Protein AF-A0A5C5VVC5-F1 (afdb_monomer)

Structure (mmCIF, N/CA/C/O backbone):
data_AF-A0A5C5VVC5-F1
#
_entry.id   AF-A0A5C5VVC5-F1
#
loop_
_atom_site.group_PDB
_atom_site.id
_atom_site.type_symbol
_atom_site.label_atom_id
_atom_site.label_alt_id
_atom_site.label_comp_id
_atom_site.label_asym_id
_atom_site.label_entity_id
_atom_site.label_seq_id
_atom_site.pdbx_PDB_ins_code
_atom_site.Cartn_x
_atom_site.Cartn_y
_atom_site.Cartn_z
_atom_site.occupancy
_atom_site.B_iso_or_equiv
_atom_site.auth_seq_id
_atom_site.auth_comp_id
_atom_site.auth_asym_id
_atom_site.auth_atom_id
_atom_site.pdbx_PDB_model_num
ATOM 1 N N . MET A 1 1 ? 22.088 -13.010 -36.377 1.00 40.62 1 MET A N 1
ATOM 2 C CA . MET A 1 1 ? 23.018 -12.746 -35.267 1.00 40.62 1 MET A CA 1
ATOM 3 C C . MET A 1 1 ? 22.237 -12.046 -34.182 1.00 40.62 1 MET A C 1
ATOM 5 O O . MET A 1 1 ? 21.469 -11.159 -34.515 1.00 40.62 1 MET A O 1
ATOM 9 N N . SER A 1 2 ? 22.420 -12.542 -32.960 1.00 46.84 2 SER A N 1
ATOM 10 C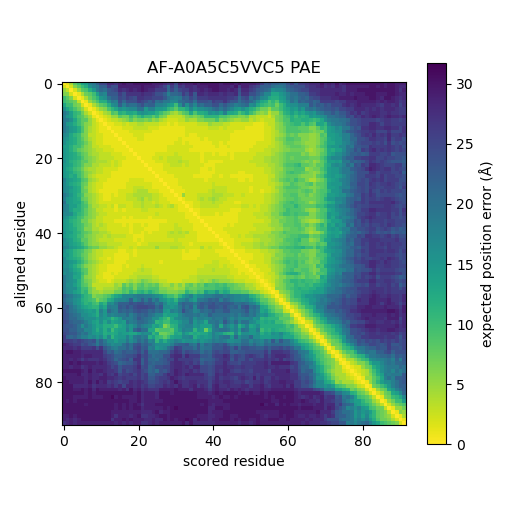 CA . SER A 1 2 ? 22.138 -11.906 -31.673 1.00 46.84 2 SER A CA 1
ATOM 11 C C . SER A 1 2 ? 20.712 -11.417 -31.436 1.00 46.84 2 SER A C 1
ATOM 13 O O . SER A 1 2 ? 20.367 -10.275 -31.700 1.00 46.84 2 SER A O 1
ATOM 15 N N . SER A 1 3 ? 19.902 -12.318 -30.883 1.00 53.25 3 SER A N 1
ATOM 16 C CA . SER A 1 3 ? 18.684 -11.994 -30.149 1.00 53.25 3 SER A CA 1
ATOM 17 C C . SER A 1 3 ? 19.086 -11.200 -28.902 1.00 53.25 3 SER A C 1
ATOM 19 O O . SER A 1 3 ? 19.485 -11.782 -27.896 1.00 53.25 3 SER A O 1
ATOM 21 N N . GLU A 1 4 ? 19.082 -9.874 -28.996 1.00 53.97 4 GLU A N 1
ATOM 22 C CA . GLU A 1 4 ? 19.248 -8.993 -27.843 1.00 53.97 4 GLU A CA 1
ATOM 23 C C . GLU A 1 4 ? 17.999 -9.146 -26.972 1.00 53.97 4 GLU A C 1
ATOM 25 O O . GLU A 1 4 ? 16.929 -8.633 -27.292 1.00 53.97 4 GLU A O 1
ATOM 30 N N . THR A 1 5 ? 18.101 -9.932 -25.902 1.00 56.19 5 THR A N 1
ATOM 31 C CA . THR A 1 5 ? 17.074 -9.997 -24.863 1.00 56.19 5 THR A CA 1
ATOM 32 C C . THR A 1 5 ? 17.058 -8.647 -24.159 1.00 56.19 5 THR A C 1
ATOM 34 O O . THR A 1 5 ? 17.887 -8.380 -23.289 1.00 56.19 5 THR A O 1
ATOM 37 N N . GLN A 1 6 ? 16.173 -7.760 -24.603 1.00 54.44 6 GLN A N 1
ATOM 38 C CA . GLN A 1 6 ? 15.907 -6.487 -23.952 1.00 54.44 6 GLN A CA 1
ATOM 39 C C . GLN A 1 6 ? 15.339 -6.819 -22.567 1.00 54.44 6 GLN A C 1
ATOM 41 O O . GLN A 1 6 ? 14.220 -7.308 -22.464 1.00 54.44 6 GLN A O 1
ATOM 46 N N . LEU A 1 7 ? 16.149 -6.653 -21.517 1.00 59.47 7 LEU A N 1
ATOM 47 C CA . LEU A 1 7 ? 15.679 -6.721 -20.135 1.00 59.47 7 LEU A CA 1
ATOM 48 C C . LEU A 1 7 ? 14.637 -5.611 -19.982 1.00 59.47 7 LEU A C 1
ATOM 50 O O . LEU A 1 7 ? 14.999 -4.433 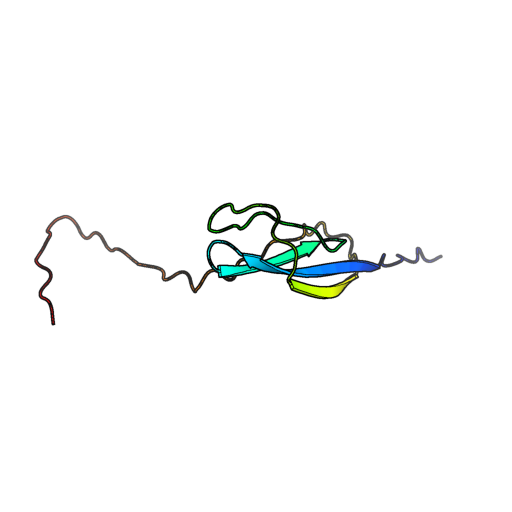-19.913 1.00 59.47 7 LEU A O 1
ATOM 54 N N . GLU A 1 8 ? 13.355 -5.961 -20.024 1.00 65.19 8 GLU A N 1
ATOM 55 C CA . GLU A 1 8 ? 12.279 -5.004 -19.803 1.00 65.19 8 GLU A CA 1
ATOM 56 C C . GLU A 1 8 ? 12.332 -4.601 -18.326 1.00 65.19 8 GLU A C 1
ATOM 58 O O . GLU A 1 8 ? 11.978 -5.361 -17.427 1.00 65.19 8 GLU A O 1
ATOM 63 N N . GLN A 1 9 ? 12.869 -3.411 -18.059 1.00 70.44 9 GLN A N 1
ATOM 64 C CA . GLN A 1 9 ? 12.850 -2.831 -16.723 1.00 70.44 9 GLN A CA 1
ATOM 65 C C . GLN A 1 9 ? 11.429 -2.360 -16.432 1.00 70.44 9 GLN A C 1
ATOM 67 O O . GLN A 1 9 ? 10.880 -1.543 -17.175 1.00 70.44 9 GLN A O 1
ATOM 72 N N . ARG A 1 10 ? 10.831 -2.872 -15.356 1.00 81.44 10 ARG A N 1
ATOM 73 C CA . ARG A 1 10 ? 9.509 -2.439 -14.894 1.00 81.44 10 ARG A CA 1
ATOM 74 C C . ARG A 1 10 ? 9.694 -1.498 -13.712 1.00 81.44 10 ARG A C 1
ATOM 76 O O . ARG A 1 10 ? 10.367 -1.856 -12.744 1.00 81.44 10 ARG A O 1
ATOM 83 N N . ASN A 1 11 ? 9.116 -0.301 -13.821 1.00 87.88 11 ASN A N 1
ATOM 84 C CA . ASN A 1 11 ? 9.070 0.653 -12.719 1.00 87.88 11 ASN A CA 1
ATOM 85 C C . ASN A 1 11 ? 7.958 0.211 -11.769 1.00 87.88 11 ASN A C 1
ATOM 87 O O . ASN A 1 11 ? 6.789 0.176 -12.150 1.00 87.88 11 ASN A O 1
ATOM 91 N N . MET A 1 12 ? 8.353 -0.179 -10.572 1.00 92.38 12 MET A N 1
ATOM 92 C CA . MET A 1 12 ? 7.486 -0.610 -9.488 1.00 92.38 12 MET A CA 1
ATOM 93 C C . MET A 1 12 ? 7.653 0.365 -8.324 1.00 92.38 12 MET A C 1
ATOM 95 O O . MET A 1 12 ? 8.591 1.157 -8.299 1.00 92.38 12 MET A O 1
ATOM 99 N N . PHE A 1 13 ? 6.763 0.287 -7.351 1.00 94.31 13 PHE A N 1
ATOM 100 C CA . PHE A 1 13 ? 6.770 1.111 -6.155 1.00 94.31 13 PHE A CA 1
ATOM 101 C C . PHE A 1 13 ? 6.621 0.209 -4.935 1.00 94.31 13 PHE A C 1
ATOM 103 O O . PHE A 1 13 ? 5.723 -0.637 -4.897 1.00 94.31 13 PHE A O 1
ATOM 110 N N . LEU A 1 14 ? 7.507 0.370 -3.952 1.00 95.56 14 LEU A N 1
ATOM 111 C CA . LEU A 1 14 ? 7.320 -0.186 -2.617 1.00 95.56 14 LEU A CA 1
ATOM 112 C C . LEU A 1 14 ? 6.480 0.804 -1.820 1.00 95.56 14 LEU A C 1
ATOM 114 O O . LEU A 1 14 ? 6.985 1.818 -1.348 1.00 95.56 14 LEU A O 1
ATOM 118 N N . ASN A 1 15 ? 5.191 0.529 -1.699 1.00 96.00 15 ASN A N 1
ATOM 119 C CA . ASN A 1 15 ? 4.264 1.387 -0.982 1.00 96.00 15 ASN A CA 1
ATOM 120 C C . ASN A 1 15 ? 4.349 1.088 0.521 1.00 96.00 15 ASN A C 1
ATOM 122 O O . ASN A 1 15 ? 4.246 -0.071 0.924 1.00 96.00 15 ASN A O 1
ATOM 126 N N . HIS A 1 16 ? 4.499 2.122 1.350 1.00 96.69 16 HIS A N 1
ATOM 127 C CA . HIS A 1 16 ? 4.522 2.027 2.810 1.00 96.69 16 HIS A CA 1
ATOM 128 C C . HIS A 1 16 ? 3.198 2.519 3.380 1.00 96.69 16 HIS A C 1
ATOM 130 O O . HIS A 1 16 ? 2.777 3.641 3.100 1.00 96.69 16 HIS A O 1
ATOM 136 N N . TYR A 1 17 ? 2.550 1.710 4.211 1.00 96.75 17 TYR A N 1
ATOM 137 C CA . TYR A 1 17 ? 1.225 1.992 4.749 1.00 96.75 17 TYR A CA 1
ATOM 138 C C . TYR A 1 17 ? 1.238 2.057 6.275 1.00 96.75 17 TYR A C 1
ATOM 140 O O . TYR A 1 17 ? 1.947 1.300 6.940 1.00 96.75 17 TYR A O 1
ATOM 148 N N . THR A 1 18 ? 0.367 2.907 6.822 1.00 97.06 18 THR A N 1
ATOM 149 C CA . THR A 1 18 ? -0.005 2.908 8.241 1.00 97.06 18 THR A CA 1
ATOM 150 C C . THR A 1 18 ? -1.523 2.877 8.350 1.00 97.06 18 THR A C 1
ATOM 152 O O . THR A 1 18 ? -2.218 3.749 7.828 1.00 97.06 18 THR A O 1
ATOM 155 N N . CYS A 1 19 ? -2.063 1.892 9.063 1.00 97.06 19 CYS A N 1
ATOM 156 C CA . CYS A 1 19 ? -3.498 1.773 9.267 1.00 97.06 19 CYS A CA 1
ATOM 157 C C . CYS A 1 19 ? -4.001 2.905 10.167 1.00 97.06 19 CYS A C 1
ATOM 159 O O . CYS A 1 19 ? -3.649 2.976 11.345 1.00 97.06 19 CYS A O 1
ATOM 161 N N . TYR A 1 20 ? -4.923 3.720 9.658 1.00 95.44 20 TYR A N 1
ATOM 162 C CA . TYR A 1 20 ? -5.560 4.789 10.434 1.00 95.44 20 TYR A CA 1
ATOM 163 C C . TYR A 1 20 ? -6.433 4.275 11.594 1.00 95.44 20 TYR A C 1
ATOM 165 O O . TYR A 1 20 ? -6.788 5.042 12.486 1.00 95.44 20 TYR A O 1
ATOM 173 N N . CYS A 1 21 ? -6.824 2.996 11.570 1.00 96.69 21 CYS A N 1
ATOM 174 C CA . CYS A 1 21 ? -7.705 2.405 12.574 1.00 96.69 21 CYS A CA 1
ATOM 175 C C . CYS A 1 21 ? -6.933 1.725 13.711 1.00 96.69 21 CYS A C 1
ATOM 177 O O . CYS A 1 21 ? -7.208 1.999 14.877 1.00 96.69 21 CYS A O 1
ATOM 179 N N . CYS A 1 22 ? -5.979 0.848 13.387 1.00 96.62 22 CYS A N 1
ATOM 180 C CA . CYS A 1 22 ? -5.258 0.050 14.386 1.00 96.62 22 CYS A CA 1
ATOM 181 C C . CYS A 1 22 ? -3.766 0.386 14.517 1.00 96.62 22 CYS A C 1
ATOM 183 O O . CYS A 1 22 ? -3.123 -0.131 15.424 1.00 96.62 22 CYS A O 1
ATOM 185 N N . GLY A 1 23 ? -3.218 1.244 13.651 1.00 95.81 23 GLY A N 1
ATOM 186 C CA . GLY A 1 23 ? -1.802 1.617 13.676 1.00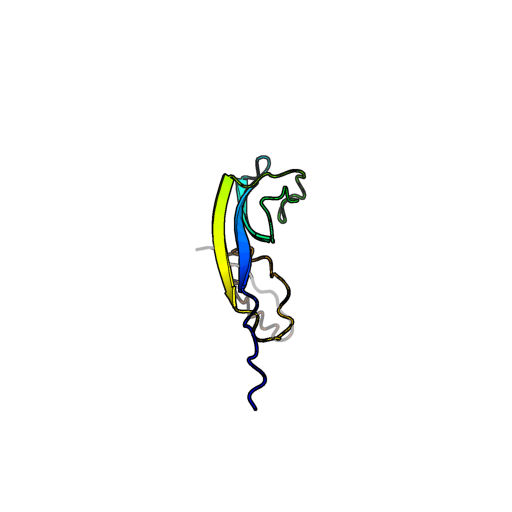 95.81 23 GLY A CA 1
ATOM 187 C C . GLY A 1 23 ? -0.843 0.566 13.111 1.00 95.81 23 GLY A C 1
ATOM 188 O O . GLY A 1 23 ? 0.363 0.757 13.213 1.00 95.81 23 GLY A O 1
ATOM 189 N N . GLU A 1 24 ? -1.346 -0.524 12.522 1.00 96.31 24 GLU A N 1
ATOM 190 C CA . GLU A 1 24 ? -0.514 -1.521 11.836 1.00 96.31 24 GLU A CA 1
ATOM 191 C C . GLU A 1 24 ? 0.276 -0.886 10.687 1.00 96.31 24 GLU A C 1
ATOM 193 O O . GLU A 1 24 ? -0.275 -0.066 9.948 1.00 96.31 24 GLU A O 1
ATOM 198 N N . HIS A 1 25 ? 1.534 -1.292 10.518 1.00 96.31 25 HIS A N 1
ATOM 199 C CA . HIS A 1 25 ? 2.398 -0.846 9.426 1.00 96.31 25 HIS A CA 1
ATOM 200 C C . HIS A 1 25 ? 2.706 -2.019 8.501 1.00 96.31 25 HIS A C 1
ATOM 202 O O . HIS A 1 25 ? 3.019 -3.110 8.967 1.00 96.31 25 HIS A O 1
ATOM 208 N N . TRP A 1 26 ? 2.632 -1.808 7.191 1.00 95.88 26 TRP A N 1
ATOM 209 C CA . TRP A 1 26 ? 3.018 -2.831 6.219 1.00 95.88 26 TRP A CA 1
ATOM 210 C C . TRP A 1 26 ? 3.522 -2.200 4.931 1.00 95.88 26 TRP A C 1
ATOM 212 O O . TRP A 1 26 ? 3.332 -1.004 4.694 1.00 95.88 26 TRP A O 1
ATOM 222 N N . THR A 1 27 ? 4.158 -3.022 4.102 1.00 95.88 27 THR A N 1
ATOM 223 C CA . THR A 1 27 ? 4.584 -2.639 2.762 1.00 95.88 27 THR A CA 1
ATOM 224 C C . THR A 1 27 ? 4.020 -3.588 1.717 1.00 95.88 27 THR A C 1
ATOM 226 O O . THR A 1 27 ? 3.768 -4.766 1.991 1.00 95.88 27 THR A O 1
ATOM 229 N N . ASP A 1 28 ? 3.795 -3.069 0.514 1.00 94.56 28 ASP A N 1
ATOM 230 C CA . ASP A 1 28 ? 3.373 -3.876 -0.628 1.00 94.56 28 ASP A CA 1
ATOM 231 C C . ASP A 1 28 ? 3.932 -3.303 -1.932 1.00 94.56 28 ASP A C 1
ATOM 233 O O . ASP A 1 28 ? 4.177 -2.098 -2.033 1.00 94.56 28 ASP A O 1
ATOM 237 N N . VAL A 1 29 ? 4.157 -4.164 -2.922 1.00 93.62 29 VAL A N 1
ATOM 238 C CA . VAL A 1 29 ? 4.798 -3.778 -4.184 1.00 93.62 29 VAL A CA 1
ATOM 239 C C . VAL A 1 29 ? 3.759 -3.681 -5.288 1.00 93.62 29 VAL A C 1
ATOM 241 O O . VAL A 1 29 ? 3.103 -4.662 -5.627 1.00 93.62 29 VAL A O 1
ATOM 244 N N . TRP A 1 30 ? 3.657 -2.507 -5.898 1.00 93.31 30 TRP A N 1
ATOM 245 C CA . TRP A 1 30 ? 2.676 -2.223 -6.942 1.00 93.31 30 TRP A CA 1
ATOM 246 C C . TRP A 1 30 ? 3.309 -1.445 -8.088 1.00 93.31 30 TRP A C 1
ATOM 248 O O . TRP A 1 30 ? 4.313 -0.767 -7.915 1.00 93.31 30 TRP A O 1
ATOM 258 N N . ASP A 1 31 ? 2.743 -1.541 -9.286 1.00 91.25 31 ASP A N 1
ATOM 259 C CA . ASP A 1 31 ? 3.194 -0.757 -10.445 1.00 91.25 31 ASP A CA 1
ATOM 260 C C . ASP A 1 31 ? 2.780 0.724 -10.350 1.00 91.25 31 ASP A C 1
ATOM 262 O O . ASP A 1 31 ? 3.114 1.536 -11.213 1.00 91.25 31 ASP A O 1
ATOM 266 N N . CYS A 1 32 ? 2.063 1.083 -9.285 1.00 92.50 32 CYS A N 1
ATOM 267 C CA . CYS A 1 32 ? 1.624 2.427 -8.958 1.00 92.50 32 CYS A CA 1
ATOM 268 C C . CYS A 1 32 ? 1.401 2.598 -7.445 1.00 92.50 32 CYS A C 1
ATOM 270 O O . CYS A 1 32 ? 1.353 1.635 -6.679 1.00 92.50 32 CYS A O 1
ATOM 272 N N . HIS A 1 33 ? 1.211 3.843 -7.006 1.00 93.94 33 HIS A N 1
ATOM 273 C CA . HIS A 1 33 ? 0.751 4.124 -5.647 1.00 93.94 33 HIS A CA 1
ATOM 274 C C . HIS A 1 33 ? -0.746 3.809 -5.571 1.00 93.94 33 HIS A C 1
ATOM 276 O O . HIS A 1 33 ? -1.539 4.406 -6.305 1.00 93.94 33 HIS A O 1
ATOM 282 N N . VAL A 1 34 ? -1.135 2.882 -4.699 1.00 94.06 34 VAL A N 1
ATOM 283 C CA . VAL A 1 34 ? -2.515 2.385 -4.625 1.00 94.06 34 VAL A CA 1
ATOM 284 C C . VAL A 1 34 ? -2.978 2.250 -3.182 1.00 94.06 34 VAL A C 1
ATOM 286 O O . VAL A 1 34 ? -2.189 1.909 -2.304 1.00 94.06 34 VAL A O 1
ATOM 289 N N . ASP A 1 35 ? -4.259 2.519 -2.941 1.00 95.56 35 ASP A N 1
ATOM 290 C CA . ASP A 1 35 ? -4.891 2.253 -1.651 1.00 95.56 35 ASP A CA 1
ATOM 291 C C . ASP A 1 35 ? -4.999 0.745 -1.395 1.00 95.56 35 ASP A C 1
ATOM 293 O O . ASP A 1 35 ? -5.289 -0.029 -2.308 1.00 95.56 35 ASP A O 1
ATOM 297 N N . ASP A 1 36 ? -4.852 0.345 -0.135 1.00 94.88 36 ASP A N 1
ATOM 298 C CA . ASP A 1 36 ? -4.888 -1.058 0.274 1.00 94.88 36 ASP A CA 1
ATOM 299 C C . ASP A 1 36 ? -5.791 -1.297 1.500 1.00 94.88 36 ASP A C 1
ATOM 301 O O . ASP A 1 36 ? -6.179 -0.372 2.225 1.00 94.88 36 ASP A O 1
ATOM 305 N N . ASP A 1 37 ? -6.146 -2.557 1.730 1.00 95.75 37 ASP A N 1
ATOM 306 C CA . ASP A 1 37 ? -6.878 -3.015 2.905 1.00 95.75 37 ASP A CA 1
ATOM 307 C C . ASP A 1 37 ? -5.879 -3.492 3.980 1.00 95.75 37 ASP A C 1
ATOM 309 O O . ASP A 1 37 ? -4.993 -4.315 3.730 1.00 95.75 37 ASP A O 1
ATOM 313 N N . CYS A 1 38 ? -6.042 -2.996 5.209 1.00 95.44 38 CYS A N 1
ATOM 314 C CA . CYS A 1 38 ? -5.182 -3.323 6.341 1.00 95.44 38 CYS A CA 1
ATOM 315 C C . CYS A 1 38 ? -5.230 -4.831 6.657 1.00 95.44 38 CYS A C 1
ATOM 317 O O . CYS A 1 38 ? -6.306 -5.343 6.989 1.00 95.44 38 CYS A O 1
ATOM 319 N N . PRO A 1 39 ? -4.081 -5.535 6.669 1.00 94.44 39 PRO A N 1
ATOM 320 C CA . PRO A 1 39 ? -4.042 -6.985 6.867 1.00 94.44 39 PRO A CA 1
ATOM 321 C C . PRO A 1 39 ? -4.414 -7.418 8.293 1.00 94.44 39 PRO A C 1
ATOM 323 O O . PRO A 1 39 ? -4.825 -8.556 8.499 1.00 94.44 39 PRO A O 1
ATOM 326 N N . HIS A 1 40 ? -4.291 -6.521 9.276 1.00 95.12 40 HIS A N 1
ATOM 327 C CA . HIS A 1 40 ? -4.553 -6.838 10.679 1.00 95.12 40 HIS A CA 1
ATOM 328 C C . HIS A 1 40 ? -6.028 -6.661 11.076 1.00 95.12 40 HIS A C 1
ATOM 330 O O . HIS A 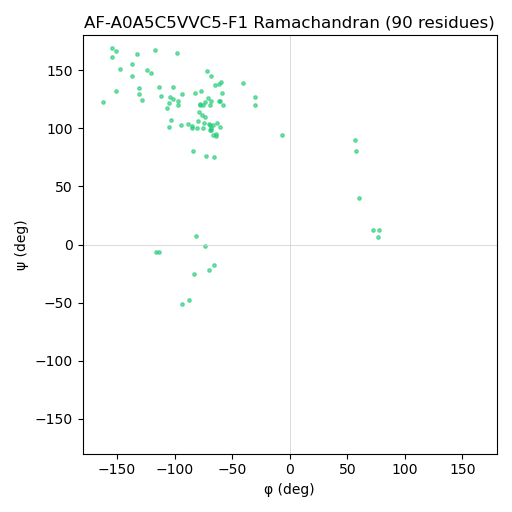1 40 ? -6.613 -7.539 11.705 1.00 95.12 40 HIS A O 1
ATOM 336 N N . CYS A 1 41 ? -6.654 -5.534 10.714 1.00 95.69 41 CYS A N 1
ATOM 337 C CA . CYS A 1 41 ? -8.025 -5.213 11.145 1.00 95.69 41 CYS A CA 1
ATOM 338 C C . CYS A 1 41 ? -9.054 -5.130 10.007 1.00 95.69 41 CYS A C 1
ATOM 340 O O . CYS A 1 41 ? -10.241 -4.955 10.279 1.00 95.69 41 CYS A O 1
ATOM 342 N N . GLY A 1 42 ? -8.623 -5.224 8.746 1.00 95.56 42 GLY A N 1
ATOM 343 C CA . GLY A 1 42 ? -9.502 -5.113 7.580 1.00 95.56 42 GLY A CA 1
ATOM 344 C C . GLY A 1 42 ? -10.012 -3.696 7.291 1.00 95.56 42 GLY A C 1
ATOM 345 O O . GLY A 1 42 ? -10.938 -3.538 6.497 1.00 95.56 42 GLY A O 1
ATOM 346 N N . ALA A 1 43 ? -9.451 -2.661 7.930 1.00 96.50 43 ALA A N 1
ATOM 347 C CA . ALA A 1 43 ? -9.735 -1.272 7.567 1.00 96.50 43 ALA A CA 1
ATOM 348 C C . ALA A 1 43 ? -9.356 -1.028 6.101 1.00 96.50 43 ALA A C 1
ATOM 350 O O . ALA A 1 43 ? -8.260 -1.386 5.681 1.00 96.50 43 ALA A O 1
ATOM 351 N N . ARG A 1 44 ? -10.268 -0.436 5.331 1.00 96.38 44 ARG A N 1
ATOM 352 C CA . ARG A 1 44 ? -10.135 -0.293 3.876 1.00 96.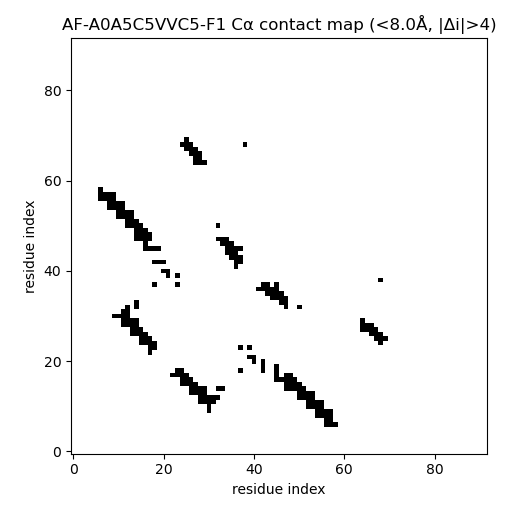38 44 ARG A CA 1
ATOM 353 C C . ARG A 1 44 ? -9.615 1.079 3.492 1.00 96.38 44 ARG A C 1
ATOM 355 O O . ARG A 1 44 ? -9.710 2.006 4.293 1.00 96.38 44 ARG A O 1
ATOM 362 N N . HIS A 1 45 ? -9.170 1.221 2.248 1.00 95.31 45 HIS A N 1
ATOM 363 C CA . HIS A 1 45 ? -8.759 2.510 1.678 1.00 95.31 45 HIS A CA 1
ATOM 364 C C . HIS A 1 45 ? -7.595 3.164 2.440 1.00 95.31 45 HIS A C 1
ATOM 366 O O . HIS A 1 45 ? -7.594 4.369 2.692 1.00 95.31 45 HIS A O 1
ATOM 372 N N . CYS A 1 46 ? -6.617 2.364 2.861 1.00 95.38 46 CYS A N 1
ATOM 373 C CA . CYS A 1 46 ? -5.387 2.886 3.436 1.00 95.38 46 CYS A CA 1
ATOM 374 C C . CYS A 1 46 ? -4.469 3.333 2.295 1.00 95.38 46 CYS A C 1
ATOM 376 O O . CYS A 1 46 ? -3.898 2.494 1.604 1.00 95.38 46 CYS A O 1
ATOM 378 N N . SER A 1 47 ? -4.337 4.644 2.096 1.00 96.81 47 SER A N 1
ATOM 379 C CA . SER A 1 47 ? -3.367 5.205 1.153 1.00 96.81 47 SER A CA 1
ATOM 380 C C . SER A 1 47 ? -1.936 5.054 1.679 1.00 96.81 47 SER A C 1
ATOM 382 O O . SER A 1 47 ? -1.733 5.098 2.899 1.00 96.81 47 SER A O 1
ATOM 384 N N . PRO A 1 48 ? -0.936 4.905 0.795 1.00 96.56 48 PRO A N 1
ATOM 385 C CA . PRO A 1 48 ? 0.453 4.865 1.217 1.00 96.56 48 PRO A CA 1
ATOM 386 C C . PRO A 1 48 ? 0.868 6.209 1.818 1.00 96.56 48 PRO A C 1
ATOM 388 O O . PRO A 1 48 ? 0.520 7.276 1.307 1.00 96.56 48 PRO A O 1
ATOM 391 N N . ILE A 1 49 ? 1.609 6.146 2.920 1.00 97.12 49 ILE A N 1
ATOM 392 C CA . ILE A 1 49 ? 2.203 7.311 3.581 1.00 97.12 49 ILE A CA 1
ATOM 393 C C . ILE A 1 49 ? 3.527 7.723 2.932 1.00 97.12 49 ILE A C 1
ATOM 395 O O . ILE A 1 49 ? 3.904 8.889 3.016 1.00 97.12 49 ILE A O 1
ATOM 399 N N . ASP A 1 50 ? 4.207 6.773 2.292 1.00 96.94 50 ASP A N 1
ATOM 400 C CA . ASP A 1 50 ? 5.438 6.966 1.534 1.00 96.94 50 ASP A CA 1
ATOM 401 C C . ASP A 1 50 ? 5.560 5.868 0.471 1.00 96.94 50 ASP A C 1
ATOM 403 O O . ASP A 1 50 ? 4.869 4.841 0.543 1.00 96.94 50 ASP A O 1
ATOM 407 N N . SER A 1 51 ? 6.386 6.073 -0.549 1.00 95.38 51 SER A N 1
ATOM 408 C CA . SER A 1 51 ? 6.615 5.070 -1.593 1.00 95.38 51 SER A CA 1
ATOM 409 C C . SER A 1 51 ? 8.010 5.201 -2.191 1.00 95.38 51 SER A C 1
ATOM 411 O O . SER A 1 51 ? 8.428 6.298 -2.560 1.00 95.38 51 SER A O 1
ATOM 413 N N . GLU A 1 52 ? 8.715 4.078 -2.313 1.00 95.81 52 GLU A N 1
ATOM 414 C CA . GLU A 1 52 ? 10.053 4.022 -2.909 1.00 95.81 52 GLU A CA 1
ATOM 415 C C . GLU A 1 52 ? 9.990 3.491 -4.347 1.00 95.81 52 GLU A C 1
ATOM 417 O O . GLU A 1 52 ? 9.331 2.485 -4.615 1.00 95.81 52 GLU A O 1
ATOM 422 N N . ASP A 1 53 ? 10.710 4.129 -5.274 1.00 94.00 53 ASP A N 1
ATOM 423 C CA . ASP A 1 53 ? 10.867 3.635 -6.643 1.00 94.00 53 ASP A CA 1
ATOM 424 C C . ASP A 1 53 ? 11.713 2.350 -6.672 1.00 94.00 53 ASP A C 1
ATOM 426 O O . ASP A 1 53 ? 12.878 2.327 -6.266 1.00 94.00 53 ASP A O 1
ATOM 430 N N . LEU A 1 54 ? 11.150 1.285 -7.236 1.00 89.38 54 LEU A N 1
ATOM 431 C CA . LEU A 1 54 ? 11.816 0.013 -7.472 1.00 89.38 54 LEU A CA 1
ATOM 432 C C . LEU A 1 54 ? 12.011 -0.212 -8.973 1.00 89.38 54 LEU A C 1
ATOM 434 O O . LEU A 1 54 ? 11.065 -0.188 -9.759 1.00 89.38 54 LEU A O 1
ATOM 438 N N . VAL A 1 55 ? 13.244 -0.519 -9.372 1.00 83.31 55 VAL A N 1
ATOM 439 C CA . VAL A 1 55 ? 13.551 -0.958 -10.738 1.00 83.31 55 VAL A CA 1
ATOM 440 C C . VAL A 1 55 ? 13.752 -2.464 -10.722 1.00 83.31 55 VAL A C 1
ATOM 442 O O . VAL A 1 55 ? 14.773 -2.956 -10.236 1.00 83.31 55 VAL A O 1
ATOM 445 N N . ILE A 1 56 ? 12.782 -3.203 -11.257 1.00 79.81 56 ILE A N 1
ATOM 446 C CA . ILE A 1 56 ? 12.883 -4.659 -11.370 1.00 79.81 56 ILE A CA 1
ATOM 447 C C . ILE A 1 56 ? 13.351 -5.001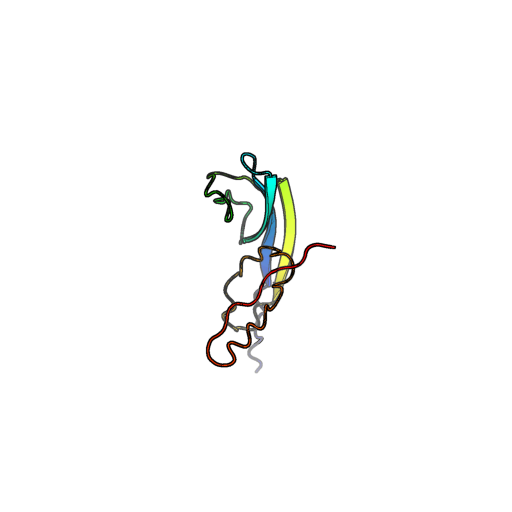 -12.781 1.00 79.81 56 ILE A C 1
ATOM 449 O O . ILE A 1 56 ? 12.699 -4.660 -13.770 1.00 79.81 56 ILE A O 1
ATOM 453 N N . ALA A 1 57 ? 14.498 -5.676 -12.869 1.00 74.31 57 ALA A N 1
ATOM 454 C CA . ALA A 1 57 ? 14.938 -6.303 -14.105 1.00 74.31 57 ALA A CA 1
ATOM 455 C C . ALA A 1 57 ? 14.119 -7.581 -14.308 1.00 74.31 57 ALA A C 1
ATOM 457 O O . ALA A 1 57 ? 14.257 -8.533 -13.535 1.00 74.31 57 ALA A O 1
ATOM 458 N N . ASP A 1 58 ? 13.252 -7.594 -15.319 1.00 67.00 58 ASP A N 1
ATOM 459 C CA . ASP A 1 58 ? 12.512 -8.797 -15.679 1.00 67.00 58 ASP A CA 1
ATOM 460 C C . ASP A 1 58 ? 13.486 -9.829 -16.270 1.00 67.00 58 ASP A C 1
ATOM 462 O O . ASP A 1 58 ? 13.893 -9.755 -17.430 1.00 67.00 58 ASP A O 1
ATOM 466 N N . ASN A 1 59 ? 13.908 -10.784 -15.439 1.00 65.00 59 ASN A N 1
ATOM 467 C CA . ASN A 1 59 ? 14.700 -11.934 -15.875 1.00 65.00 59 ASN A CA 1
ATOM 468 C C . ASN A 1 59 ? 13.815 -13.046 -16.482 1.00 65.00 59 ASN A C 1
ATOM 470 O O . ASN A 1 59 ? 14.318 -14.135 -16.765 1.00 65.00 59 ASN A O 1
ATOM 474 N N . GLY A 1 60 ? 12.513 -12.802 -16.683 1.00 58.75 60 GLY A N 1
ATOM 475 C CA . GLY A 1 60 ? 11.559 -13.771 -17.219 1.00 58.75 60 GLY A CA 1
ATOM 476 C C . GLY A 1 60 ? 11.086 -14.817 -16.206 1.00 58.75 60 GLY A C 1
ATOM 477 O O . GLY A 1 60 ? 10.479 -15.811 -16.608 1.00 58.75 60 GLY A O 1
ATOM 478 N N . ASP A 1 61 ? 11.355 -14.613 -14.913 1.00 58.50 61 ASP A N 1
ATOM 479 C CA . ASP A 1 61 ? 10.836 -15.459 -13.840 1.00 58.50 61 ASP A CA 1
ATOM 480 C C . ASP A 1 61 ? 9.591 -14.800 -13.240 1.00 58.50 61 ASP A C 1
ATOM 482 O O . ASP A 1 61 ? 9.618 -13.635 -12.843 1.00 58.50 61 ASP A O 1
ATOM 486 N N . ARG A 1 62 ? 8.470 -15.525 -13.243 1.00 55.81 62 ARG A N 1
ATOM 487 C CA . ARG A 1 62 ? 7.165 -15.032 -12.778 1.00 55.81 62 ARG A CA 1
ATOM 488 C C . ARG A 1 62 ? 7.158 -14.925 -11.253 1.00 55.81 62 ARG A C 1
ATOM 490 O O . ARG A 1 62 ? 6.578 -15.772 -10.575 1.00 55.81 62 ARG A O 1
ATOM 497 N N . THR A 1 63 ? 7.797 -13.896 -10.719 1.00 54.09 63 THR A N 1
ATOM 498 C CA . THR A 1 63 ? 7.764 -13.600 -9.288 1.00 54.09 63 THR A CA 1
ATOM 499 C C . THR A 1 63 ? 6.655 -12.587 -9.039 1.00 54.09 63 THR A C 1
ATOM 501 O O . THR A 1 63 ? 6.789 -11.409 -9.360 1.00 54.09 63 THR A O 1
ATOM 504 N N . GLU A 1 64 ? 5.528 -13.066 -8.519 1.00 57.66 64 GLU A N 1
ATOM 505 C CA . GLU A 1 64 ? 4.397 -12.219 -8.139 1.00 57.66 64 GLU A CA 1
ATOM 506 C C . GLU A 1 64 ? 4.823 -11.228 -7.034 1.00 57.66 64 GLU A C 1
ATOM 508 O O . GLU A 1 64 ? 5.536 -11.629 -6.100 1.00 57.66 64 GLU A O 1
ATOM 513 N N . PRO A 1 65 ? 4.400 -9.950 -7.106 1.00 56.38 65 PRO A N 1
ATOM 514 C CA . PRO A 1 65 ? 4.663 -8.983 -6.049 1.00 56.38 65 PRO A CA 1
ATOM 515 C C . PRO A 1 65 ? 4.083 -9.516 -4.737 1.00 56.38 65 PRO A C 1
ATOM 517 O O . PRO A 1 65 ? 2.903 -9.850 -4.637 1.00 56.38 65 PRO A O 1
ATOM 520 N N . SER A 1 66 ? 4.959 -9.700 -3.753 1.00 58.09 66 SER A N 1
ATOM 521 C CA . SER A 1 66 ? 4.631 -10.370 -2.501 1.00 58.09 66 SER A CA 1
ATOM 522 C C . SER A 1 66 ? 4.540 -9.340 -1.387 1.00 58.09 66 SER A C 1
ATOM 524 O O . SER A 1 66 ? 5.537 -8.704 -1.053 1.00 58.09 66 SER A O 1
ATOM 526 N N . ARG A 1 67 ? 3.352 -9.217 -0.790 1.00 59.94 67 ARG A N 1
ATOM 527 C CA . ARG A 1 67 ? 3.125 -8.418 0.415 1.00 59.94 67 ARG A CA 1
ATOM 528 C C . ARG A 1 67 ? 3.971 -8.956 1.564 1.00 59.94 67 ARG A C 1
ATOM 530 O O . ARG A 1 67 ? 3.819 -10.112 1.964 1.00 59.94 67 ARG A O 1
ATOM 537 N N . THR A 1 68 ? 4.805 -8.103 2.141 1.00 57.62 68 THR A N 1
ATOM 538 C CA . THR A 1 68 ? 5.532 -8.395 3.378 1.00 57.62 68 THR A CA 1
ATOM 539 C C . THR A 1 68 ? 4.883 -7.641 4.524 1.00 57.62 68 THR A C 1
ATOM 541 O O . THR A 1 68 ? 5.093 -6.448 4.723 1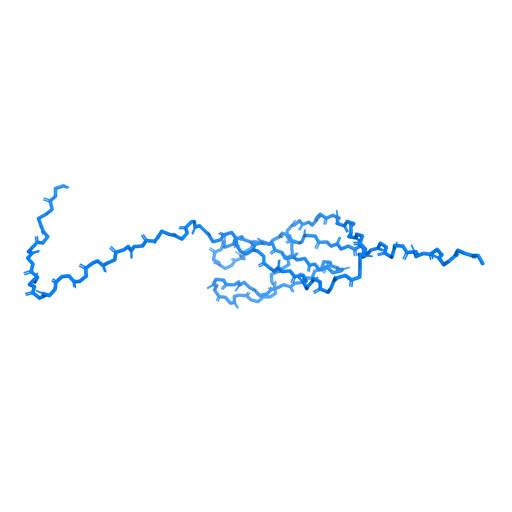.00 57.62 68 THR A O 1
ATOM 544 N N . THR A 1 69 ? 4.077 -8.349 5.307 1.00 54.31 69 THR A N 1
ATOM 545 C CA . THR A 1 69 ? 3.792 -7.917 6.673 1.00 54.31 69 THR A CA 1
ATOM 546 C C . THR A 1 69 ? 5.010 -8.306 7.497 1.00 54.31 69 THR A C 1
ATOM 548 O O . THR A 1 69 ? 5.353 -9.489 7.540 1.00 54.31 69 THR A O 1
ATOM 551 N N . GLU A 1 70 ? 5.676 -7.337 8.126 1.00 54.62 70 GLU A N 1
ATOM 552 C CA . GLU A 1 70 ? 6.682 -7.602 9.158 1.00 54.62 70 GLU A CA 1
ATOM 553 C C . GLU A 1 70 ? 5.972 -8.241 10.360 1.00 54.62 70 GLU A C 1
ATOM 555 O O . GLU A 1 70 ? 5.670 -7.609 11.369 1.00 54.62 70 GLU A O 1
ATOM 560 N N . MET A 1 71 ? 5.623 -9.520 10.230 1.00 48.03 71 MET A N 1
ATOM 561 C CA . MET A 1 71 ? 5.124 -10.313 11.332 1.00 48.03 71 MET A CA 1
ATOM 562 C C . MET A 1 71 ? 6.299 -10.546 12.269 1.00 48.03 71 MET A C 1
ATOM 564 O O . MET A 1 71 ? 7.191 -11.344 11.982 1.00 48.03 71 MET A O 1
ATOM 568 N N . SER A 1 72 ? 6.278 -9.802 13.374 1.00 51.59 72 SER A N 1
ATOM 569 C CA . SER A 1 72 ? 7.071 -10.029 14.579 1.00 51.59 72 SER A CA 1
ATOM 570 C C . SER A 1 72 ? 7.351 -11.526 14.774 1.00 51.59 72 SER A C 1
ATOM 572 O O . SER A 1 72 ? 6.437 -12.349 14.697 1.00 51.59 72 SER A O 1
ATOM 574 N N . GLU A 1 73 ? 8.634 -11.848 14.941 1.00 56.03 73 GLU A N 1
ATOM 575 C CA . GLU A 1 73 ? 9.243 -13.180 14.933 1.00 56.03 73 GLU A CA 1
ATOM 576 C C . GLU A 1 73 ? 8.307 -14.292 15.433 1.00 56.03 73 GLU A C 1
ATOM 578 O O . GLU A 1 73 ? 7.855 -14.294 16.579 1.00 56.03 73 GLU A O 1
ATOM 583 N N . VAL A 1 74 ? 8.031 -15.274 14.570 1.00 52.88 74 VAL A N 1
ATOM 584 C CA . VAL A 1 74 ? 7.182 -16.424 14.899 1.00 52.88 74 VAL A CA 1
ATOM 585 C C . VAL A 1 74 ? 7.862 -17.239 16.005 1.00 52.88 74 VAL A C 1
ATOM 587 O O . VAL A 1 74 ? 8.734 -18.073 15.749 1.00 52.88 74 VAL A O 1
ATOM 590 N N . GLN A 1 75 ? 7.494 -16.989 17.261 1.00 56.03 75 GLN A N 1
ATOM 591 C CA . GLN A 1 75 ? 8.014 -17.740 18.396 1.00 56.03 75 GLN A CA 1
ATOM 592 C C . GLN A 1 75 ? 7.496 -19.180 18.293 1.00 56.03 75 GLN A C 1
ATOM 594 O O . GLN A 1 75 ? 6.328 -19.470 18.547 1.00 56.03 75 GLN A O 1
ATOM 599 N N . THR A 1 76 ? 8.365 -20.093 17.860 1.00 52.78 76 THR A N 1
ATOM 600 C CA . THR A 1 76 ? 8.039 -21.517 17.750 1.00 52.78 76 THR A CA 1
ATOM 601 C C . THR A 1 76 ? 7.864 -22.089 19.156 1.00 52.78 76 THR A C 1
ATOM 603 O O . THR A 1 76 ? 8.839 -22.413 19.833 1.00 52.78 76 THR A O 1
ATOM 606 N N . VAL A 1 77 ? 6.618 -22.209 19.618 1.00 54.69 77 VAL A N 1
ATOM 607 C CA . VAL A 1 77 ? 6.294 -22.881 20.882 1.00 54.69 77 VAL A CA 1
ATOM 608 C C . VAL A 1 77 ? 6.270 -24.390 20.636 1.00 54.69 77 VAL A C 1
ATOM 610 O O . VAL A 1 77 ? 5.302 -24.941 20.114 1.00 54.69 77 VAL A O 1
ATOM 613 N N . LEU A 1 78 ? 7.352 -25.077 21.008 1.00 55.66 78 LEU A N 1
ATOM 614 C CA . LEU A 1 78 ? 7.401 -26.539 21.028 1.00 55.66 78 LEU A CA 1
AT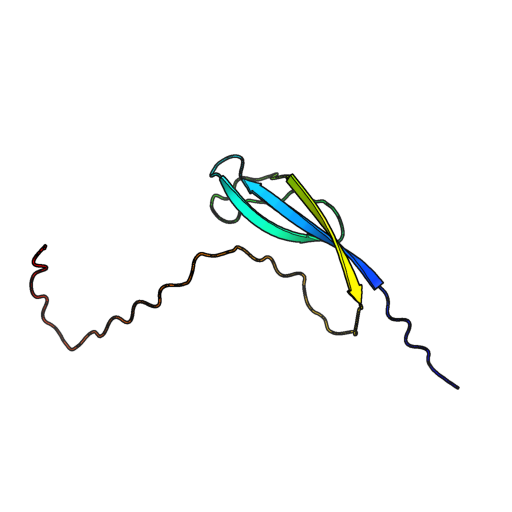OM 615 C C . LEU A 1 78 ? 6.621 -27.060 22.246 1.00 55.66 78 LEU A C 1
ATOM 617 O O . LEU A 1 78 ? 7.138 -27.078 23.361 1.00 55.66 78 LEU A O 1
ATOM 621 N N . VAL A 1 79 ? 5.383 -27.512 22.038 1.00 50.38 79 VAL A N 1
A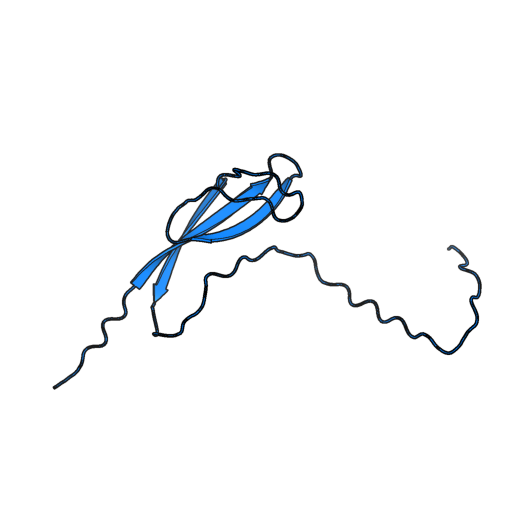TOM 622 C CA . VAL A 1 79 ? 4.602 -28.201 23.078 1.00 50.38 79 VAL A CA 1
ATOM 623 C C . VAL A 1 79 ? 4.904 -29.700 23.020 1.00 50.38 79 VAL A C 1
ATOM 625 O O . VAL A 1 79 ? 4.408 -30.410 22.145 1.00 50.38 79 VAL A O 1
ATOM 628 N N . ILE A 1 80 ? 5.710 -30.205 23.958 1.00 60.50 80 ILE A N 1
ATOM 629 C CA . ILE A 1 80 ? 5.915 -31.650 24.129 1.00 60.50 80 ILE A CA 1
ATOM 630 C C . ILE A 1 80 ? 4.786 -32.187 25.009 1.00 60.50 80 ILE A C 1
ATOM 632 O O . ILE A 1 80 ? 4.806 -32.038 26.228 1.00 60.50 80 ILE A O 1
ATOM 636 N N . VAL A 1 81 ? 3.794 -32.832 24.393 1.00 49.66 81 VAL A N 1
ATOM 637 C CA . VAL A 1 81 ? 2.743 -33.549 25.125 1.00 49.66 81 VAL A CA 1
ATOM 638 C C . VAL A 1 81 ? 3.258 -34.949 25.463 1.00 49.66 81 VAL A C 1
ATOM 640 O O . VAL A 1 81 ? 2.967 -35.927 24.776 1.00 49.66 81 VAL A O 1
ATOM 643 N N . SER A 1 82 ? 4.067 -35.069 26.514 1.00 55.50 82 SER A N 1
ATOM 644 C CA . SER A 1 82 ? 4.343 -36.375 27.116 1.00 55.50 82 SER A CA 1
ATOM 645 C C . SER A 1 82 ? 3.105 -36.810 27.896 1.00 55.50 82 SER A C 1
ATOM 647 O O . SER A 1 82 ? 2.763 -36.192 28.899 1.00 55.50 82 SER A O 1
ATOM 649 N N . GLY A 1 83 ? 2.421 -37.831 27.374 1.00 55.91 83 GLY A N 1
ATOM 650 C CA . GLY A 1 83 ? 1.255 -38.519 27.935 1.00 55.91 83 GLY A CA 1
ATOM 651 C C . GLY A 1 83 ? 0.833 -38.130 29.356 1.00 55.91 83 GLY A C 1
ATOM 652 O O . GLY A 1 83 ? 1.294 -38.725 30.320 1.00 55.91 83 GLY A O 1
ATOM 653 N N . GLY A 1 84 ? -0.108 -37.185 29.433 1.00 56.22 84 GLY A N 1
ATOM 654 C CA . GLY A 1 84 ? -1.138 -37.092 30.467 1.00 56.22 84 GLY A CA 1
ATOM 655 C C . GLY A 1 84 ? -0.694 -36.996 31.926 1.00 56.22 84 GLY A C 1
ATOM 656 O O . GLY A 1 84 ? -0.861 -37.962 32.656 1.00 56.22 84 GLY A O 1
ATOM 657 N N . VAL A 1 85 ? -0.309 -35.800 32.380 1.00 47.97 85 VAL A N 1
ATOM 658 C CA . VAL A 1 85 ? -0.730 -35.237 33.681 1.00 47.97 85 VAL A CA 1
ATOM 659 C C . VAL A 1 85 ? -0.473 -33.727 33.684 1.00 47.97 85 VAL A C 1
ATOM 661 O O . VAL A 1 85 ? 0.649 -33.283 33.469 1.00 47.97 85 VAL A O 1
ATOM 664 N N . VAL A 1 86 ? -1.523 -32.935 33.916 1.00 50.25 86 VAL A N 1
ATOM 665 C CA . VAL A 1 86 ? -1.398 -31.516 34.273 1.00 50.25 86 VAL A CA 1
ATOM 666 C C . VAL A 1 86 ? -0.837 -31.435 35.695 1.00 50.25 86 VAL A C 1
ATOM 668 O O . VAL A 1 86 ? -1.386 -32.058 36.602 1.00 50.25 86 VAL A O 1
ATOM 671 N N . GLN A 1 87 ? 0.257 -30.705 35.897 1.00 46.47 87 GLN A N 1
ATOM 672 C CA . GLN A 1 87 ? 0.744 -30.354 37.231 1.00 46.47 87 GLN A CA 1
ATOM 673 C C . GLN A 1 87 ? 1.024 -28.852 37.286 1.00 46.47 87 GLN A C 1
ATOM 675 O O . GLN A 1 87 ? 1.538 -28.274 36.331 1.00 46.47 87 GLN A O 1
ATOM 680 N N . ASP A 1 88 ? 0.563 -28.259 38.386 1.00 50.25 88 ASP A N 1
ATOM 681 C CA . ASP A 1 88 ? 0.354 -26.840 38.664 1.00 50.25 88 ASP A CA 1
ATOM 682 C C . ASP A 1 88 ? 1.429 -25.867 38.161 1.00 50.25 88 ASP A C 1
ATOM 684 O O . ASP A 1 88 ? 2.631 -26.071 38.332 1.00 50.25 88 ASP A O 1
ATOM 688 N N . VAL A 1 89 ? 0.967 -24.726 37.639 1.00 51.16 89 VAL A N 1
ATOM 689 C CA . VAL A 1 89 ? 1.806 -23.542 37.429 1.00 51.16 89 VAL A CA 1
ATOM 690 C C . VAL A 1 89 ? 2.051 -22.892 38.791 1.00 51.16 89 VAL A C 1
ATOM 692 O O . VAL A 1 89 ? 1.176 -22.229 39.346 1.00 51.16 89 VAL A O 1
ATOM 695 N N . VAL A 1 90 ? 3.254 -23.078 39.333 1.00 60.47 90 VAL A N 1
ATOM 696 C CA . VAL A 1 90 ? 3.790 -22.225 40.400 1.00 60.47 90 VAL A CA 1
ATOM 697 C C . VAL A 1 90 ? 4.273 -20.922 39.765 1.00 60.47 90 VAL A C 1
ATOM 699 O O . VAL A 1 90 ? 5.145 -20.937 38.900 1.00 60.47 90 VAL A O 1
ATOM 702 N N . CYS A 1 91 ? 3.704 -19.797 40.200 1.00 44.34 91 CYS A N 1
ATOM 703 C CA . CYS A 1 91 ? 4.179 -18.461 39.852 1.00 44.34 91 CYS A CA 1
ATOM 704 C C . CYS A 1 91 ? 5.433 -18.103 40.664 1.00 44.34 91 CYS A C 1
ATOM 706 O O . CYS A 1 91 ? 5.418 -18.208 41.894 1.00 44.34 91 CYS A O 1
ATOM 708 N N . SER A 1 92 ? 6.463 -17.591 39.991 1.00 58.53 92 SER A N 1
ATOM 709 C CA . SER A 1 92 ? 7.542 -16.784 40.578 1.00 58.53 92 SER A CA 1
ATOM 710 C C . SER A 1 92 ? 8.022 -15.756 39.570 1.00 58.53 92 SER A C 1
ATOM 712 O O . SER A 1 92 ? 8.259 -16.189 38.420 1.00 58.53 92 SER A O 1
#

pLDDT: mean 75.29, std 20.04, range [40.62, 97.12]

Organism: NCBI:txid1938619

Sequence (92 aa):
MSSETQLEQRNMFLNHYTCYCCGEHWTDVWDCHVDDDCPHCGARHCSPIDSEDLVIADNGDRTEPSRTTEMSEVQTVLVIVSGGVVQDVVCS

Radius of gyration: 21.99 Å; Cα contacts (8 Å, |Δi|>4): 127; chains: 1; bounding box: 33×46×76 Å

Mean predicted aligned error: 14.68 Å

Secondary structure (DSSP, 8-state):
--------EEEEEEEEEE-TTT--EEEEEESS---B--TTT----B-EEEEEEEEEE--S-------B--------------SS--------

Solvent-accessible surface area (backbone atoms only — not comparable to full-atom values): 6202 Å² total; per-residue (Å²): 134,81,87,77,79,73,66,56,68,43,67,31,24,43,30,32,34,54,33,91,85,81,64,53,65,40,41,40,56,33,79,53,93,62,64,39,64,35,90,87,79,63,52,66,74,36,52,53,79,46,69,45,86,37,81,44,72,52,82,82,68,93,72,71,73,66,69,48,66,83,69,72,78,82,77,81,79,84,81,81,82,71,84,86,75,94,74,82,88,79,88,129

Foldseek 3Di:
DDPPPPQPWQKKKFFWWADPPPRFIWTWIGSDFAWAADPPPRRGRTGGPDIDIDTDRPPVDPDPTDIDRPPDDDPPDDDDPPPDDDDDDDDD